Protein AF-E6PAZ1-F1 (afdb_monomer_lite)

Structure (mmCIF, N/CA/C/O backbone):
data_AF-E6PAZ1-F1
#
_entry.id   AF-E6PAZ1-F1
#
loop_
_atom_site.group_PDB
_atom_site.id
_atom_site.type_symbol
_atom_site.label_atom_id
_atom_site.label_alt_id
_atom_site.label_comp_id
_atom_site.label_asym_id
_atom_site.label_entity_id
_atom_site.label_seq_id
_atom_site.pdbx_PDB_ins_code
_atom_site.Cartn_x
_atom_site.Cartn_y
_atom_site.Cartn_z
_atom_site.occupancy
_atom_site.B_iso_or_equiv
_atom_site.auth_seq_id
_atom_site.auth_comp_id
_atom_site.auth_asym_id
_atom_site.auth_atom_id
_atom_site.pdbx_PDB_model_num
ATOM 1 N N . MET A 1 1 ? 2.421 3.666 -12.358 1.00 75.88 1 MET A N 1
ATOM 2 C CA . MET A 1 1 ? 3.690 3.495 -11.618 1.00 75.88 1 MET A CA 1
ATOM 3 C C . MET A 1 1 ? 4.773 3.054 -12.596 1.00 75.88 1 MET A C 1
ATOM 5 O O . MET A 1 1 ? 4.453 2.296 -13.507 1.00 75.88 1 MET A O 1
ATOM 9 N N . LYS A 1 2 ? 6.013 3.525 -12.429 1.00 86.75 2 LYS A N 1
ATOM 10 C CA . LYS A 1 2 ? 7.190 3.031 -13.162 1.00 86.75 2 LYS A CA 1
ATOM 11 C C . LYS A 1 2 ? 8.103 2.260 -12.207 1.00 86.75 2 LYS A C 1
ATOM 13 O O . LYS A 1 2 ? 8.061 2.501 -11.005 1.00 86.75 2 LYS A O 1
ATOM 18 N N . CYS A 1 3 ? 8.869 1.308 -12.726 1.00 88.94 3 CYS A N 1
ATOM 19 C CA . CYS A 1 3 ? 9.901 0.619 -11.961 1.00 88.94 3 CYS A CA 1
ATOM 20 C C . CYS A 1 3 ? 11.113 1.540 -11.783 1.00 88.94 3 CYS A C 1
ATOM 22 O O . CYS A 1 3 ? 11.666 2.000 -12.775 1.00 88.94 3 CYS A O 1
ATOM 24 N N . ASP A 1 4 ? 11.566 1.751 -10.549 1.00 87.88 4 ASP A N 1
ATOM 25 C CA . ASP A 1 4 ? 12.721 2.626 -10.285 1.00 87.88 4 ASP A CA 1
ATOM 26 C C . ASP A 1 4 ? 14.058 2.019 -10.750 1.00 87.88 4 ASP A C 1
ATOM 28 O O . ASP A 1 4 ? 15.046 2.734 -10.865 1.00 87.88 4 ASP A O 1
ATOM 32 N N . VAL A 1 5 ? 14.091 0.711 -11.047 1.00 92.06 5 VAL A N 1
ATOM 33 C CA . VAL A 1 5 ? 15.291 0.013 -11.543 1.00 92.06 5 VAL A CA 1
ATOM 34 C C . VAL A 1 5 ? 15.403 0.092 -13.067 1.00 92.06 5 VAL A C 1
ATOM 36 O O . VAL A 1 5 ? 16.441 0.476 -13.589 1.00 92.06 5 VAL A O 1
ATOM 39 N N . CYS A 1 6 ? 14.346 -0.279 -13.802 1.00 93.06 6 CYS A N 1
ATOM 40 C CA . CYS A 1 6 ? 14.386 -0.368 -15.270 1.00 93.06 6 CYS A CA 1
ATOM 41 C C . CYS A 1 6 ? 13.513 0.660 -16.005 1.00 93.06 6 CYS A C 1
ATOM 43 O O . CYS A 1 6 ? 13.466 0.650 -17.231 1.00 93.06 6 CYS A O 1
ATOM 45 N N . GLY A 1 7 ? 12.776 1.513 -15.292 1.00 91.50 7 GLY A N 1
ATOM 46 C CA . GLY A 1 7 ? 11.920 2.556 -15.869 1.00 91.50 7 GLY A CA 1
ATOM 47 C C . GLY A 1 7 ? 10.619 2.068 -16.515 1.00 91.50 7 GLY A C 1
ATOM 48 O O . GLY A 1 7 ? 9.767 2.896 -16.848 1.00 91.50 7 GLY A O 1
ATOM 49 N N . GLU A 1 8 ? 10.426 0.754 -16.676 1.00 92.06 8 GLU A N 1
ATOM 50 C CA . GLU A 1 8 ? 9.225 0.207 -17.314 1.00 92.06 8 GLU A CA 1
ATOM 51 C C . GLU A 1 8 ? 7.951 0.536 -16.531 1.00 92.06 8 GLU A C 1
ATOM 53 O O . GLU A 1 8 ? 7.906 0.487 -15.296 1.00 92.06 8 GLU A O 1
ATOM 58 N N . SER A 1 9 ? 6.885 0.836 -17.275 1.00 89.62 9 SER A N 1
ATOM 59 C CA . SER A 1 9 ? 5.540 0.964 -16.724 1.00 89.62 9 SER A CA 1
ATOM 60 C C . SER A 1 9 ? 5.102 -0.369 -16.129 1.00 89.62 9 SER A C 1
ATOM 62 O O . SER A 1 9 ? 5.122 -1.394 -16.805 1.00 89.62 9 SER A O 1
ATOM 64 N N . VAL A 1 10 ? 4.681 -0.352 -14.867 1.00 85.38 10 VAL A N 1
ATOM 65 C CA . VAL A 1 10 ? 4.227 -1.555 -14.167 1.00 85.38 10 VAL A CA 1
ATOM 66 C C . VAL A 1 10 ? 2.732 -1.750 -14.433 1.00 85.38 10 VAL A C 1
ATOM 68 O O . VAL A 1 10 ? 1.940 -0.887 -14.033 1.00 85.38 10 VAL A O 1
ATOM 71 N N . PRO A 1 11 ? 2.319 -2.861 -15.074 1.00 84.75 11 PRO A N 1
ATOM 72 C CA . PRO A 1 11 ? 0.913 -3.193 -15.230 1.00 84.75 11 PRO A CA 1
ATOM 73 C C . PRO A 1 11 ? 0.236 -3.340 -13.873 1.00 84.75 11 PRO A C 1
ATOM 75 O O . PRO A 1 11 ? 0.772 -3.959 -12.955 1.00 84.75 11 PRO A O 1
ATOM 78 N N . TYR A 1 12 ? -0.987 -2.831 -13.773 1.00 78.44 12 TYR A N 1
ATOM 79 C CA . TYR A 1 12 ? -1.759 -2.859 -12.534 1.00 78.44 12 TYR A CA 1
ATOM 80 C C . TYR A 1 12 ? -1.963 -4.275 -11.973 1.00 78.44 12 TYR A C 1
ATOM 82 O O . TYR A 1 12 ? -1.971 -4.466 -10.761 1.00 78.44 12 TYR A O 1
ATOM 90 N N . LEU A 1 13 ? -2.065 -5.287 -12.841 1.00 82.44 13 LEU A N 1
ATOM 91 C CA . LEU A 1 13 ? -2.188 -6.687 -12.431 1.00 82.44 13 LEU A CA 1
ATOM 92 C C . LEU A 1 13 ? -1.002 -7.154 -11.571 1.00 82.44 13 LEU A C 1
ATOM 94 O O . LEU A 1 13 ? -1.206 -7.880 -10.604 1.00 82.44 13 LEU A O 1
ATOM 98 N N . LEU A 1 14 ? 0.218 -6.695 -11.869 1.00 85.56 14 LEU A N 1
ATOM 99 C CA . LEU A 1 14 ? 1.419 -7.083 -11.121 1.00 85.56 14 LEU A CA 1
ATOM 100 C C . LEU A 1 14 ? 1.503 -6.425 -9.736 1.00 85.56 14 LEU A C 1
ATOM 102 O O . LEU A 1 14 ? 2.290 -6.858 -8.897 1.00 85.56 14 LEU A O 1
ATOM 106 N N . LEU A 1 15 ? 0.673 -5.410 -9.476 1.00 83.06 15 LEU A N 1
ATOM 107 C CA . LEU A 1 15 ? 0.523 -4.791 -8.158 1.00 83.06 15 LEU A CA 1
ATOM 108 C C . LEU A 1 15 ? -0.381 -5.608 -7.221 1.00 83.06 15 LEU A C 1
ATOM 110 O O . LEU A 1 15 ? -0.382 -5.357 -6.019 1.00 83.06 15 LEU A O 1
ATOM 114 N N . ARG A 1 16 ? -1.111 -6.606 -7.744 1.00 80.50 16 ARG A N 1
ATOM 115 C CA . ARG A 1 16 ? -2.029 -7.477 -6.983 1.00 80.50 16 ARG A CA 1
ATOM 116 C C . ARG A 1 16 ? -1.340 -8.664 -6.299 1.00 80.50 16 ARG A C 1
ATOM 118 O O . ARG A 1 16 ? -1.991 -9.642 -5.939 1.00 80.50 16 ARG A O 1
ATOM 125 N N . LEU A 1 17 ? -0.027 -8.589 -6.144 1.00 83.56 17 LEU A N 1
ATOM 126 C CA . LEU A 1 17 ? 0.785 -9.597 -5.474 1.00 83.56 17 LEU A CA 1
ATOM 127 C C . LEU A 1 17 ? 1.217 -9.066 -4.109 1.00 83.56 17 LEU A C 1
ATOM 129 O O . LEU A 1 17 ? 1.416 -7.864 -3.955 1.00 83.56 17 LEU A O 1
ATOM 133 N N . ASP A 1 18 ? 1.426 -9.962 -3.145 1.00 80.38 18 ASP A N 1
ATOM 134 C CA . ASP A 1 18 ? 1.938 -9.591 -1.818 1.00 80.38 18 ASP A CA 1
ATOM 135 C C . ASP A 1 18 ? 3.323 -8.921 -1.917 1.00 80.38 18 ASP A C 1
ATOM 137 O O . ASP A 1 18 ? 3.637 -7.989 -1.176 1.00 80.38 18 ASP A O 1
ATOM 141 N N . LYS A 1 19 ? 4.124 -9.358 -2.901 1.00 86.44 19 LYS A N 1
ATOM 142 C CA . LYS A 1 19 ? 5.414 -8.773 -3.292 1.00 86.44 19 LYS A CA 1
ATOM 143 C C . LYS A 1 19 ? 5.389 -8.387 -4.776 1.00 86.44 19 LYS A C 1
ATOM 145 O O . LYS A 1 19 ? 5.772 -9.200 -5.622 1.00 86.44 19 LYS A O 1
ATOM 150 N N . PRO A 1 20 ? 4.897 -7.186 -5.123 1.00 88.75 20 PRO A N 1
ATOM 151 C CA . PRO A 1 20 ? 4.811 -6.741 -6.507 1.00 88.75 20 PRO A CA 1
ATOM 152 C C . PRO A 1 20 ? 6.169 -6.709 -7.204 1.00 88.75 20 PRO A C 1
ATOM 154 O O . PRO A 1 20 ? 7.178 -6.287 -6.633 1.00 88.75 20 PRO A O 1
ATOM 157 N N . ARG A 1 21 ? 6.179 -7.102 -8.479 1.00 92.31 21 ARG A N 1
ATOM 158 C CA . ARG A 1 21 ? 7.362 -7.072 -9.348 1.00 92.31 21 ARG A CA 1
ATOM 159 C C . ARG A 1 21 ? 7.039 -6.379 -10.664 1.00 92.31 21 ARG A C 1
ATOM 161 O O . ARG A 1 21 ? 5.898 -6.407 -11.118 1.00 92.31 21 ARG A O 1
ATOM 168 N N . CYS A 1 22 ? 8.025 -5.742 -11.289 1.00 92.25 22 CYS A N 1
ATOM 169 C CA . CYS A 1 22 ? 7.852 -5.230 -12.650 1.00 92.25 22 CYS A CA 1
ATOM 170 C C . CYS A 1 22 ? 7.848 -6.384 -13.678 1.00 92.25 22 CYS A C 1
ATOM 172 O O . CYS A 1 22 ? 8.209 -7.509 -13.324 1.00 92.25 22 CYS A O 1
ATOM 174 N N . PRO A 1 23 ? 7.510 -6.137 -14.960 1.00 93.31 23 PRO A N 1
ATOM 175 C CA . PRO A 1 23 ? 7.543 -7.174 -16.001 1.00 93.31 23 PRO A CA 1
ATOM 176 C C . PRO A 1 23 ? 8.912 -7.850 -16.190 1.00 93.31 23 PRO A C 1
ATOM 178 O O . PRO A 1 23 ? 8.979 -8.982 -16.658 1.00 93.31 23 PRO A O 1
ATOM 181 N N . LYS A 1 24 ? 10.004 -7.180 -15.798 1.00 94.38 24 LYS A N 1
ATOM 182 C CA . LYS A 1 24 ? 11.377 -7.718 -15.810 1.00 94.38 24 LYS A CA 1
ATOM 183 C C . LYS A 1 24 ? 11.771 -8.456 -14.524 1.00 94.38 24 LYS A C 1
ATOM 185 O O . LYS A 1 24 ? 12.897 -8.922 -14.419 1.00 94.38 24 LYS A O 1
ATOM 190 N N . GLY A 1 25 ? 10.873 -8.557 -13.543 1.00 92.44 25 GLY A N 1
ATOM 191 C CA . GLY A 1 25 ? 11.096 -9.306 -12.305 1.00 92.44 25 GLY A CA 1
ATOM 192 C C . GLY A 1 25 ? 11.730 -8.524 -11.150 1.00 92.44 25 GLY A C 1
ATOM 193 O O . GLY A 1 25 ? 11.894 -9.104 -10.079 1.00 92.44 25 GLY A O 1
ATOM 194 N N . HIS A 1 26 ? 12.041 -7.232 -11.306 1.00 93.56 26 HIS A N 1
ATOM 195 C CA . HIS A 1 26 ? 12.548 -6.407 -10.201 1.00 93.56 26 HIS A CA 1
ATOM 196 C C . HIS A 1 26 ? 11.466 -6.184 -9.144 1.00 93.56 26 HIS A C 1
ATOM 198 O O . HIS A 1 26 ? 10.329 -5.841 -9.484 1.00 93.56 26 HIS A O 1
ATOM 204 N N . GLU A 1 27 ? 11.824 -6.339 -7.872 1.00 92.50 27 GLU A N 1
ATOM 205 C CA . GLU A 1 27 ? 10.913 -6.085 -6.758 1.00 92.50 27 GLU A CA 1
ATOM 206 C C . GLU A 1 27 ? 10.581 -4.598 -6.652 1.00 92.50 27 GLU A C 1
ATOM 208 O O . GLU A 1 27 ? 11.439 -3.723 -6.773 1.00 92.50 27 GLU A O 1
ATOM 213 N N . LEU A 1 28 ? 9.298 -4.310 -6.459 1.00 89.56 28 LEU A N 1
ATOM 214 C CA . LEU A 1 28 ? 8.790 -2.945 -6.374 1.00 89.56 28 LEU A CA 1
ATOM 215 C C . LEU A 1 28 ? 8.569 -2.495 -4.929 1.00 89.56 28 LEU A C 1
ATOM 217 O O . LEU A 1 28 ? 8.353 -1.308 -4.712 1.00 89.56 28 LEU A O 1
ATOM 221 N N . GLY A 1 29 ? 8.624 -3.413 -3.967 1.00 89.94 29 GLY A N 1
ATOM 222 C CA . GLY A 1 29 ? 8.429 -3.150 -2.546 1.00 89.94 29 GLY A CA 1
ATOM 223 C C . GLY A 1 29 ? 7.497 -4.166 -1.896 1.00 89.94 29 GLY A C 1
ATOM 224 O O . GLY A 1 29 ? 7.132 -5.179 -2.497 1.00 89.94 29 GLY A O 1
ATOM 225 N N . VAL A 1 30 ? 7.103 -3.868 -0.663 1.00 90.38 30 VAL A N 1
ATOM 226 C CA . VAL A 1 30 ? 6.160 -4.670 0.123 1.00 90.38 30 VAL A CA 1
ATOM 227 C C . VAL A 1 30 ? 4.964 -3.803 0.482 1.00 90.38 30 VAL A C 1
ATOM 229 O O . VAL A 1 30 ? 5.122 -2.633 0.832 1.00 90.38 30 VAL A O 1
ATOM 232 N N . TRP A 1 31 ? 3.758 -4.3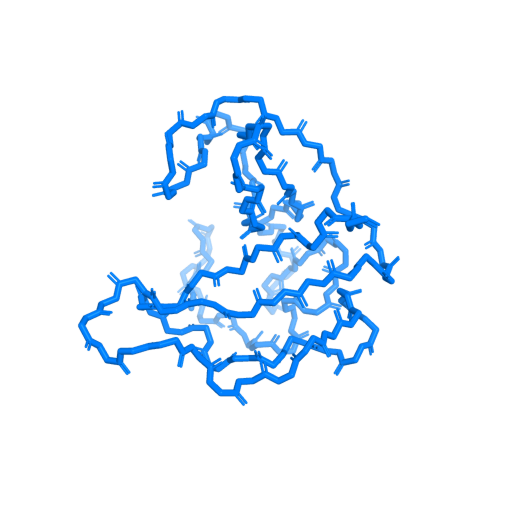54 0.379 1.00 90.94 31 TRP A N 1
ATOM 233 C CA . TRP A 1 31 ? 2.561 -3.648 0.821 1.00 90.94 31 TRP A CA 1
ATOM 234 C C . TRP A 1 31 ? 2.528 -3.553 2.343 1.00 90.94 31 TRP A C 1
ATOM 236 O O . TRP A 1 31 ? 2.586 -4.566 3.041 1.00 90.94 31 TRP A O 1
ATOM 246 N N . VAL A 1 32 ? 2.406 -2.334 2.858 1.00 92.69 32 VAL A N 1
ATOM 247 C CA . VAL A 1 32 ? 2.336 -2.063 4.296 1.00 92.69 32 VAL A CA 1
ATOM 248 C C . VAL A 1 32 ? 1.198 -1.096 4.601 1.00 92.69 32 VAL A C 1
ATOM 250 O O . VAL A 1 32 ? 0.740 -0.371 3.718 1.00 92.69 32 VAL A O 1
ATOM 253 N N . ALA A 1 33 ? 0.760 -1.077 5.856 1.00 93.06 33 ALA A N 1
ATOM 254 C CA . ALA A 1 33 ? -0.096 -0.043 6.412 1.00 93.06 33 ALA A CA 1
ATOM 255 C C . ALA A 1 33 ? 0.688 0.806 7.415 1.00 93.06 33 ALA A C 1
ATOM 257 O O . ALA A 1 33 ? 1.393 0.253 8.259 1.00 93.06 33 ALA A O 1
ATOM 258 N N . CYS A 1 34 ? 0.553 2.132 7.355 1.00 94.12 34 CYS A N 1
ATOM 259 C CA . CYS A 1 34 ? 1.197 3.011 8.332 1.00 94.12 34 CYS A CA 1
ATOM 260 C C . CYS A 1 34 ? 0.575 2.875 9.736 1.00 94.12 34 CYS A C 1
ATOM 262 O O . CYS A 1 34 ? -0.591 2.494 9.903 1.00 94.12 34 CYS A O 1
ATOM 264 N N . GLY A 1 35 ? 1.362 3.230 10.749 1.00 90.06 35 GLY A N 1
ATOM 265 C CA . GLY A 1 35 ? 1.003 3.168 12.164 1.00 90.06 35 GLY A CA 1
ATOM 266 C C . GLY A 1 35 ? 0.086 4.288 12.658 1.00 90.06 35 GLY A C 1
ATOM 267 O O . GLY A 1 35 ? -0.184 4.335 13.859 1.00 90.06 35 GLY A O 1
ATOM 268 N N . ASN A 1 36 ? -0.414 5.159 11.774 1.00 87.19 36 ASN A N 1
ATOM 269 C CA . ASN A 1 36 ? -1.218 6.305 12.180 1.00 87.19 36 ASN A CA 1
ATOM 270 C C . ASN A 1 36 ? -2.477 5.827 12.948 1.00 87.19 36 ASN A C 1
ATOM 272 O O . ASN A 1 36 ? -3.250 4.998 12.438 1.00 87.19 36 ASN A O 1
ATOM 276 N N . PRO A 1 37 ? -2.688 6.303 14.192 1.00 81.38 37 PRO A N 1
ATOM 277 C CA . PRO A 1 37 ? -3.798 5.865 15.030 1.00 81.38 37 PRO A CA 1
ATOM 278 C C . PRO A 1 37 ? -5.162 6.292 14.476 1.00 81.38 37 PRO A C 1
ATOM 280 O O . PRO A 1 37 ? -6.111 5.519 14.595 1.00 81.38 37 PRO A O 1
ATOM 283 N N . GLU A 1 38 ? -5.252 7.437 13.804 1.00 84.06 38 GLU A N 1
ATOM 284 C CA . GLU A 1 38 ? -6.500 7.964 13.242 1.00 84.06 38 GLU A CA 1
ATOM 285 C C . GLU A 1 38 ? -6.889 7.247 11.944 1.00 84.06 38 GLU A C 1
ATOM 287 O O . GLU A 1 38 ? -8.038 6.853 11.763 1.00 84.06 38 GLU A O 1
ATOM 292 N N . GLU A 1 39 ? -5.925 7.024 11.047 1.00 88.50 39 GLU A N 1
ATOM 293 C CA . GLU A 1 39 ? -6.177 6.391 9.751 1.00 88.50 39 GLU A CA 1
ATOM 294 C C . GLU A 1 39 ? -4.924 5.692 9.211 1.00 88.50 39 GLU A C 1
ATOM 296 O O . GLU A 1 39 ? -3.963 6.343 8.810 1.00 88.50 39 GLU A O 1
ATOM 301 N N . SER A 1 40 ? -4.943 4.360 9.152 1.00 92.56 40 SER A N 1
ATOM 302 C CA . SER A 1 40 ? -3.819 3.570 8.635 1.00 92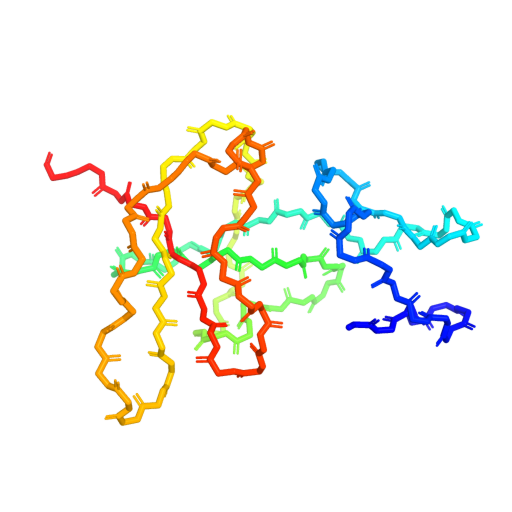.56 40 SER A CA 1
ATOM 303 C C . SER A 1 40 ? -3.867 3.483 7.110 1.00 92.56 40 SER A C 1
ATOM 305 O O . SER A 1 40 ? -4.740 2.814 6.556 1.00 92.56 40 SER A O 1
ATOM 307 N N . HIS A 1 41 ? -2.930 4.134 6.422 1.00 91.00 41 HIS A N 1
ATOM 308 C CA . HIS A 1 41 ? -2.840 4.157 4.958 1.00 91.00 41 HIS A CA 1
ATOM 309 C C . HIS A 1 41 ? -2.048 2.980 4.413 1.00 91.00 41 HIS A C 1
ATOM 311 O O . HIS A 1 41 ? -0.964 2.690 4.910 1.00 91.00 41 HIS A O 1
ATOM 317 N N . VAL A 1 42 ? -2.554 2.367 3.347 1.00 90.88 42 VAL A N 1
ATOM 318 C CA . VAL A 1 42 ? -1.871 1.310 2.605 1.00 90.88 42 VAL A CA 1
ATOM 319 C C . VAL A 1 42 ? -1.002 1.922 1.511 1.00 90.88 42 VAL A C 1
ATOM 321 O O . VAL A 1 42 ? -1.473 2.738 0.717 1.00 90.88 42 VAL A O 1
ATOM 324 N N . TYR A 1 43 ? 0.266 1.525 1.456 1.00 89.31 43 TYR A N 1
ATOM 325 C CA . TYR A 1 43 ? 1.218 1.984 0.447 1.00 89.31 43 TYR A CA 1
ATOM 326 C C . TYR A 1 43 ? 2.303 0.935 0.191 1.00 89.31 43 TYR A C 1
ATOM 328 O O . TYR A 1 43 ? 2.478 -0.016 0.955 1.00 89.31 43 TYR A O 1
ATOM 336 N N . LEU A 1 44 ? 3.013 1.099 -0.924 1.00 89.62 44 LEU A N 1
ATOM 337 C CA . LEU A 1 44 ? 4.120 0.229 -1.293 1.00 89.62 44 LEU A CA 1
ATOM 338 C C . LEU A 1 44 ? 5.404 0.771 -0.663 1.00 89.62 44 LEU A C 1
ATOM 340 O O . LEU A 1 44 ? 5.868 1.849 -1.034 1.00 89.62 44 LEU A O 1
ATOM 344 N N . TRP A 1 45 ? 5.946 0.045 0.308 1.00 91.94 45 TRP A N 1
ATOM 345 C CA . TRP A 1 45 ? 7.122 0.457 1.063 1.00 91.94 45 TRP A CA 1
ATOM 346 C C . TRP A 1 45 ? 8.414 -0.109 0.478 1.00 91.94 45 TRP A C 1
ATOM 348 O O . TRP A 1 45 ? 8.462 -1.243 -0.010 1.00 91.94 45 TRP A O 1
ATOM 358 N N . LYS A 1 46 ? 9.466 0.703 0.580 1.00 90.38 46 LYS A N 1
ATOM 359 C CA . LYS A 1 46 ? 10.866 0.369 0.319 1.00 90.38 46 LYS A C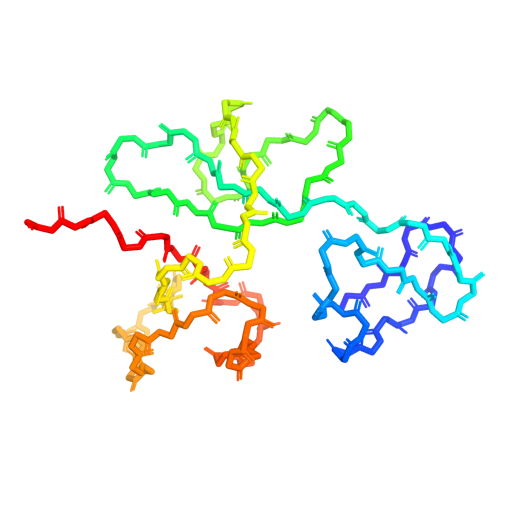A 1
ATOM 360 C C . LYS A 1 46 ? 11.708 0.900 1.470 1.00 90.38 46 LYS A C 1
ATOM 362 O O . LYS A 1 46 ? 11.274 1.803 2.184 1.00 90.38 46 LYS A O 1
ATOM 367 N N . GLU A 1 47 ? 12.916 0.372 1.611 1.00 88.62 47 GLU A N 1
ATOM 368 C CA . GLU A 1 47 ? 13.855 0.806 2.643 1.00 88.62 47 GLU A CA 1
ATOM 369 C C . GLU A 1 47 ? 13.999 2.339 2.680 1.00 88.62 47 GLU A C 1
ATOM 371 O O . GLU A 1 47 ? 14.169 2.991 1.650 1.00 88.62 47 GLU A O 1
ATOM 376 N N . GLY A 1 48 ? 13.856 2.917 3.876 1.00 85.88 48 GLY A N 1
ATOM 377 C CA . GLY A 1 48 ? 13.934 4.364 4.102 1.00 85.88 48 GLY A CA 1
ATOM 378 C C . GLY A 1 48 ? 12.684 5.175 3.729 1.00 85.88 48 GLY A C 1
ATOM 379 O O . GLY A 1 48 ? 12.661 6.381 3.972 1.00 85.88 48 GLY A O 1
ATOM 380 N N . MET A 1 49 ? 11.629 4.563 3.175 1.00 90.56 49 MET A N 1
ATOM 381 C CA . MET A 1 49 ? 10.387 5.281 2.870 1.00 90.56 49 MET A CA 1
ATOM 382 C C . MET A 1 49 ? 9.494 5.454 4.101 1.00 90.56 49 MET A C 1
ATOM 384 O O . MET A 1 49 ? 9.283 4.527 4.883 1.00 90.56 49 MET A O 1
ATOM 388 N N . LYS A 1 50 ? 8.886 6.637 4.207 1.00 93.50 50 LYS A N 1
ATOM 389 C CA . LYS A 1 50 ? 7.797 6.941 5.146 1.00 93.50 50 LYS A CA 1
ATOM 390 C C . LYS A 1 50 ? 6.449 6.814 4.449 1.00 93.50 50 LYS A C 1
ATOM 392 O O . LYS A 1 50 ? 6.388 6.772 3.218 1.00 93.50 50 LYS A O 1
ATOM 397 N N . CYS A 1 51 ? 5.363 6.798 5.217 1.00 91.50 51 CYS A N 1
ATOM 398 C CA . CYS A 1 51 ? 4.029 6.884 4.638 1.00 91.50 51 CYS A CA 1
ATOM 399 C C . CYS A 1 51 ? 3.901 8.170 3.797 1.00 91.50 51 CYS A C 1
ATOM 401 O O . CYS A 1 51 ? 4.046 9.264 4.348 1.00 91.50 51 CYS A O 1
ATOM 403 N N . PRO A 1 52 ? 3.582 8.087 2.494 1.00 89.00 52 PRO A N 1
ATOM 404 C CA . PRO A 1 52 ? 3.502 9.264 1.627 1.00 89.00 52 PRO A CA 1
ATOM 405 C C . PRO A 1 52 ? 2.302 10.172 1.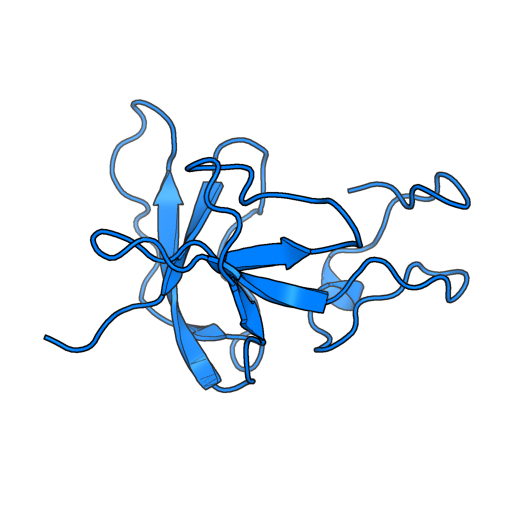942 1.00 89.00 52 PRO A C 1
ATOM 407 O O . PRO A 1 52 ? 2.229 11.281 1.425 1.00 89.00 52 PRO A O 1
ATOM 410 N N . TYR A 1 53 ? 1.358 9.708 2.769 1.00 87.81 53 TYR A N 1
ATOM 411 C CA . TYR A 1 53 ? 0.131 10.438 3.095 1.00 87.81 53 TYR A CA 1
ATOM 412 C C . TYR A 1 53 ? 0.193 11.169 4.439 1.00 87.81 53 TYR A C 1
ATOM 414 O O . TYR A 1 53 ? -0.338 12.269 4.548 1.00 87.81 53 TYR A O 1
ATOM 422 N N . CYS A 1 54 ? 0.814 10.573 5.461 1.00 89.88 54 CYS A N 1
ATOM 423 C CA . CYS A 1 54 ? 0.890 11.155 6.808 1.00 89.88 54 CYS A CA 1
ATOM 424 C C . CYS A 1 54 ? 2.317 11.319 7.348 1.00 89.88 54 CYS A C 1
ATOM 426 O O . CYS A 1 54 ? 2.485 11.850 8.440 1.00 89.88 54 CYS A O 1
ATOM 428 N N . GLY A 1 55 ? 3.341 10.852 6.627 1.00 91.44 55 GLY A N 1
ATOM 429 C CA . GLY A 1 55 ? 4.740 10.951 7.050 1.00 91.44 55 GLY A CA 1
ATOM 430 C C . GLY A 1 55 ? 5.156 10.003 8.180 1.00 91.44 55 GLY A C 1
ATOM 431 O O . GLY A 1 55 ? 6.302 10.081 8.615 1.00 91.44 55 GLY A O 1
ATOM 432 N N . ASP A 1 56 ? 4.269 9.114 8.642 1.00 92.81 56 ASP A N 1
ATOM 433 C CA . ASP A 1 56 ? 4.580 8.138 9.694 1.00 92.81 56 ASP A CA 1
ATOM 434 C C . ASP A 1 56 ? 5.669 7.153 9.230 1.00 92.81 56 ASP A C 1
ATOM 436 O O . ASP A 1 56 ? 5.671 6.685 8.086 1.00 92.81 56 ASP A O 1
ATOM 440 N N . GLU A 1 57 ? 6.606 6.866 10.128 1.00 93.50 57 GLU A N 1
ATOM 441 C CA . GLU A 1 57 ? 7.713 5.927 9.931 1.00 93.50 57 GLU A CA 1
ATOM 442 C C . GLU A 1 57 ? 7.349 4.511 10.381 1.00 93.50 57 GLU A C 1
ATOM 444 O O . GLU A 1 57 ? 7.959 3.542 9.934 1.00 93.50 57 GLU A O 1
ATOM 449 N N . LYS A 1 58 ? 6.353 4.373 11.263 1.00 94.06 58 LYS A N 1
ATOM 450 C CA . LYS A 1 58 ? 5.864 3.080 11.727 1.00 94.06 58 LYS A CA 1
ATOM 451 C C . LYS A 1 58 ? 4.975 2.471 10.659 1.00 94.06 58 LYS A C 1
ATOM 453 O O . LYS A 1 58 ? 4.093 3.129 10.103 1.00 94.06 58 LYS A O 1
ATOM 458 N N . PHE A 1 59 ? 5.161 1.182 10.427 1.00 94.12 59 PHE A N 1
ATOM 459 C CA . PHE A 1 59 ? 4.335 0.423 9.506 1.00 94.12 59 PHE A CA 1
ATOM 460 C C . PHE A 1 59 ? 4.196 -1.031 9.947 1.00 94.12 59 PHE A C 1
ATOM 462 O O . PHE A 1 59 ? 5.000 -1.552 10.718 1.00 94.12 59 PHE A O 1
ATOM 469 N N . GLN A 1 60 ? 3.164 -1.682 9.425 1.00 93.88 60 GLN A N 1
ATOM 470 C CA . GLN A 1 60 ? 2.930 -3.116 9.544 1.00 93.88 60 GLN A CA 1
ATOM 471 C C . GLN A 1 60 ? 2.716 -3.717 8.156 1.00 93.88 60 GLN A C 1
ATOM 473 O O . GLN A 1 60 ? 2.075 -3.102 7.303 1.00 93.88 60 GLN A O 1
ATOM 478 N N . THR A 1 61 ? 3.239 -4.916 7.918 1.00 91.75 61 THR A N 1
ATOM 479 C CA . THR A 1 61 ? 3.039 -5.623 6.647 1.00 91.75 61 THR A CA 1
ATOM 480 C C . THR A 1 61 ? 1.563 -5.947 6.442 1.00 91.75 61 THR A C 1
ATOM 482 O O . THR A 1 61 ? 0.890 -6.439 7.347 1.00 91.75 61 THR A O 1
ATOM 485 N N . MET A 1 62 ? 1.056 -5.685 5.239 1.00 90.19 62 MET A N 1
ATOM 486 C CA . MET A 1 62 ? -0.315 -6.020 4.873 1.00 90.19 62 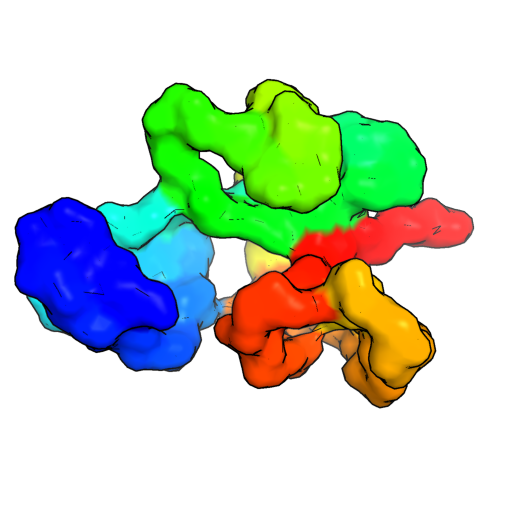MET A CA 1
ATOM 487 C C . MET A 1 62 ? -0.435 -7.502 4.543 1.00 90.19 62 MET A C 1
ATOM 489 O O . MET A 1 62 ? 0.393 -8.058 3.825 1.00 90.19 62 MET A O 1
ATOM 493 N N . SER A 1 63 ? -1.508 -8.120 5.028 1.00 87.44 63 SER A N 1
ATOM 494 C CA . SER A 1 63 ? -1.893 -9.478 4.650 1.00 87.44 63 SER A CA 1
ATOM 495 C C . SER A 1 63 ? -3.060 -9.448 3.667 1.00 87.44 63 SER A C 1
ATOM 497 O O . SER A 1 63 ? -3.870 -8.515 3.665 1.00 87.44 63 SER A O 1
ATOM 499 N N . ARG A 1 64 ? -3.157 -10.486 2.838 1.00 87.81 64 ARG A N 1
ATOM 500 C CA . ARG A 1 64 ? -4.350 -10.781 2.040 1.00 87.81 64 ARG A CA 1
ATOM 501 C C . ARG A 1 64 ? -5.591 -10.858 2.946 1.00 87.81 64 ARG A C 1
ATOM 503 O O . ARG A 1 64 ? -5.498 -11.361 4.062 1.00 87.81 64 ARG A O 1
ATOM 510 N N . GLY A 1 65 ? -6.725 -10.333 2.483 1.00 88.44 65 GLY A N 1
ATOM 511 C CA . GLY A 1 65 ? -8.004 -10.389 3.205 1.00 88.44 65 GLY A CA 1
ATOM 512 C C . GLY A 1 65 ? -8.265 -9.227 4.170 1.00 88.44 65 GLY A C 1
ATOM 513 O O . GLY A 1 65 ? -9.364 -9.098 4.703 1.00 88.44 65 GLY A O 1
ATOM 514 N N . VAL A 1 66 ? -7.289 -8.339 4.397 1.00 90.00 66 VAL A N 1
ATOM 515 C CA . VAL A 1 66 ? -7.480 -7.171 5.275 1.00 90.00 66 VAL A CA 1
ATOM 516 C C . VAL A 1 66 ? -8.523 -6.226 4.680 1.00 90.00 66 VAL A C 1
ATOM 518 O O . VAL A 1 66 ? -8.397 -5.791 3.536 1.00 90.00 66 VAL A O 1
ATOM 521 N N . LYS A 1 67 ? -9.534 -5.862 5.472 1.00 90.88 67 LYS A N 1
ATOM 522 C CA . LYS A 1 67 ? -10.603 -4.965 5.029 1.00 90.88 67 LYS A CA 1
ATOM 523 C C . LYS A 1 67 ? -10.103 -3.529 4.887 1.00 90.88 67 LYS A C 1
ATOM 525 O O . LYS A 1 67 ? -9.533 -2.951 5.814 1.00 90.88 67 LYS A O 1
ATOM 530 N N . VAL A 1 68 ? -10.342 -2.935 3.726 1.00 88.62 68 VAL A N 1
ATOM 531 C CA . VAL A 1 68 ? -9.850 -1.604 3.349 1.00 88.62 68 VAL A CA 1
ATOM 532 C C . VAL A 1 68 ? -10.934 -0.788 2.636 1.00 88.62 68 VAL A C 1
ATOM 534 O O . VAL A 1 68 ? -11.969 -1.312 2.218 1.00 88.62 68 VAL A O 1
ATOM 537 N N . ARG A 1 69 ? -10.700 0.521 2.506 1.00 86.69 69 ARG A N 1
ATOM 538 C CA . ARG A 1 69 ? -11.530 1.469 1.747 1.00 86.69 69 ARG A CA 1
ATOM 539 C C . ARG A 1 69 ? -10.672 2.399 0.895 1.00 86.69 69 ARG A C 1
ATOM 541 O O . ARG A 1 69 ? -9.572 2.765 1.307 1.00 86.69 69 ARG A O 1
ATOM 548 N N . CYS A 1 70 ? -11.178 2.803 -0.269 1.00 84.00 70 CYS A N 1
ATOM 549 C CA . CYS A 1 70 ? -10.582 3.889 -1.051 1.00 84.00 70 CYS A CA 1
ATOM 550 C C . CYS A 1 70 ? -11.063 5.246 -0.510 1.00 84.00 70 CYS A C 1
ATOM 552 O O . CYS A 1 70 ? -12.204 5.375 -0.070 1.00 84.00 70 CYS A O 1
ATOM 554 N N . LEU A 1 71 ? -10.192 6.249 -0.530 1.00 79.81 71 LEU A N 1
ATOM 555 C CA . LEU A 1 71 ? -10.453 7.622 -0.112 1.00 79.81 71 LEU A CA 1
ATOM 556 C C . LEU A 1 71 ? -9.860 8.582 -1.141 1.00 79.81 71 LEU A C 1
ATOM 558 O O . LEU A 1 71 ? -8.749 8.366 -1.621 1.00 79.81 71 LEU A O 1
ATOM 562 N N . ASN A 1 72 ? -10.562 9.671 -1.440 1.00 75.12 72 ASN A N 1
ATOM 563 C CA . ASN A 1 72 ? -10.017 10.743 -2.264 1.00 75.12 72 ASN A CA 1
ATOM 564 C C . ASN A 1 72 ? -9.219 11.704 -1.381 1.00 75.12 72 ASN A C 1
ATOM 566 O O . ASN A 1 72 ? -9.611 12.010 -0.257 1.00 75.12 72 ASN A O 1
ATOM 570 N N . VAL A 1 73 ? -8.108 12.202 -1.911 1.00 68.25 73 VAL A N 1
ATOM 571 C CA . VAL A 1 73 ? -7.242 13.199 -1.264 1.00 68.25 73 VAL A CA 1
ATOM 572 C C . VAL A 1 73 ? -7.635 14.634 -1.682 1.00 68.25 73 VAL A C 1
ATOM 574 O O . VAL A 1 73 ? -7.068 15.600 -1.189 1.00 68.25 73 VAL A O 1
ATOM 577 N N . GLY A 1 74 ? -8.627 14.793 -2.571 1.00 64.62 74 GLY A N 1
ATOM 578 C CA . GLY A 1 74 ? -9.090 16.082 -3.109 1.00 64.62 74 GLY A CA 1
ATOM 579 C C . GLY A 1 74 ? -10.547 16.448 -2.766 1.00 64.62 74 GLY A C 1
ATOM 580 O O . GLY A 1 74 ? -11.247 15.668 -2.123 1.00 64.62 74 GLY A O 1
ATOM 581 N N . PRO A 1 75 ? -11.044 17.610 -3.245 1.00 57.94 75 PRO A N 1
ATOM 582 C CA . PRO A 1 75 ? -12.386 18.138 -2.946 1.00 57.94 75 PRO A CA 1
ATOM 583 C C . PRO A 1 75 ? -13.536 17.336 -3.577 1.00 57.94 75 PRO A C 1
ATOM 585 O O . PRO A 1 75 ? -14.702 17.662 -3.381 1.00 57.94 75 PRO A O 1
ATOM 588 N N . SER A 1 76 ? -13.224 16.278 -4.327 1.00 62.81 76 SER A N 1
A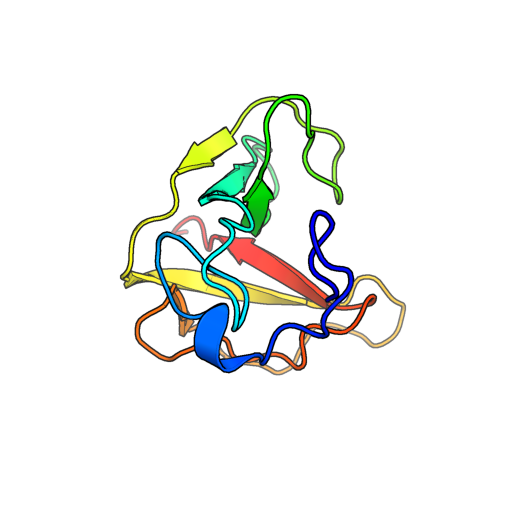TOM 589 C CA . SER A 1 76 ? -14.154 15.427 -5.079 1.00 62.81 76 SER A CA 1
ATOM 590 C C . SER A 1 76 ? -15.113 14.590 -4.217 1.00 62.81 76 SER A C 1
ATOM 592 O O . SER A 1 76 ? -15.825 13.747 -4.756 1.00 62.81 76 SER A O 1
ATOM 594 N N . GLY A 1 77 ? -15.139 14.802 -2.899 1.00 59.06 77 GLY A N 1
ATOM 595 C CA . GLY A 1 77 ? -15.954 14.036 -1.959 1.00 59.06 77 GLY A CA 1
ATOM 596 C C . GLY A 1 77 ? -15.418 12.620 -1.692 1.00 59.06 77 GLY A C 1
ATOM 597 O O . GLY A 1 77 ? -14.419 12.199 -2.290 1.00 59.06 77 GLY A O 1
ATOM 598 N N . PRO A 1 78 ? -16.045 11.877 -0.762 1.00 61.66 78 PRO A N 1
ATOM 599 C CA . PRO A 1 78 ? -15.629 10.519 -0.416 1.00 61.66 78 PRO A CA 1
ATOM 600 C C . PRO A 1 78 ? -15.733 9.585 -1.630 1.00 61.66 78 PRO A C 1
ATOM 602 O O . PRO A 1 78 ? -16.634 9.720 -2.456 1.00 61.66 78 PRO A O 1
ATOM 605 N N . CYS A 1 79 ? -14.811 8.626 -1.758 1.00 66.94 79 CYS A N 1
ATOM 606 C CA . CYS A 1 79 ? -14.924 7.612 -2.804 1.00 66.94 79 CYS A CA 1
ATOM 607 C C . CYS A 1 79 ? -16.209 6.802 -2.594 1.00 66.94 79 CYS A C 1
ATOM 609 O O . CYS A 1 79 ? -16.380 6.190 -1.544 1.00 66.94 79 CYS A O 1
ATOM 611 N N . ASN A 1 80 ? -17.054 6.703 -3.622 1.00 66.50 80 ASN A N 1
ATOM 612 C CA . ASN A 1 80 ? -18.247 5.842 -3.613 1.00 66.50 80 ASN A CA 1
ATOM 613 C C . ASN A 1 80 ? -17.920 4.340 -3.755 1.00 66.50 80 ASN A C 1
ATOM 615 O O . ASN A 1 80 ? -18.797 3.541 -4.075 1.00 66.50 80 ASN A O 1
ATOM 619 N N . TYR A 1 81 ? -16.660 3.942 -3.562 1.00 69.12 81 TYR A N 1
ATOM 620 C CA . TYR A 1 81 ? -16.268 2.542 -3.650 1.00 69.12 81 TYR A CA 1
ATOM 621 C C . TYR A 1 81 ? -16.593 1.820 -2.338 1.00 69.12 81 TYR A C 1
ATOM 623 O O . TYR A 1 81 ? -16.245 2.329 -1.268 1.00 69.12 81 TYR A O 1
ATOM 631 N N . PRO A 1 82 ? -17.232 0.639 -2.401 1.00 75.88 82 PRO A N 1
ATOM 632 C CA . PRO A 1 82 ? -17.500 -0.152 -1.213 1.00 75.88 82 PRO A CA 1
ATOM 633 C C . PRO A 1 82 ? -16.195 -0.630 -0.565 1.00 75.88 82 PRO A C 1
ATOM 635 O O . PRO A 1 82 ? -15.127 -0.656 -1.186 1.00 75.88 82 PRO A O 1
ATOM 638 N N . TYR A 1 83 ? -16.300 -1.033 0.701 1.00 85.94 83 TYR A N 1
ATOM 639 C CA . TYR A 1 83 ? -15.240 -1.778 1.374 1.00 85.94 83 TYR A CA 1
ATOM 640 C C . TYR A 1 83 ? -14.883 -3.041 0.590 1.00 85.94 83 TYR A C 1
ATOM 642 O O . TYR A 1 83 ? -15.756 -3.657 -0.019 1.00 85.94 83 TYR A O 1
ATOM 650 N N . TYR A 1 84 ? -13.619 -3.441 0.656 1.00 85.38 84 TYR A N 1
ATOM 651 C CA . TYR A 1 84 ? -13.112 -4.624 -0.033 1.00 85.38 84 TYR A CA 1
ATOM 652 C C . TYR A 1 84 ? -11.978 -5.274 0.755 1.00 85.38 84 TYR A C 1
ATOM 654 O O . TYR A 1 84 ? -11.396 -4.659 1.656 1.00 85.38 84 TYR A O 1
ATOM 662 N N . ASN A 1 85 ? -11.658 -6.508 0.393 1.00 88.44 85 ASN A N 1
ATOM 663 C CA . ASN A 1 85 ? -10.592 -7.293 0.984 1.00 88.44 85 ASN A CA 1
ATOM 664 C C . ASN A 1 85 ? -9.295 -7.121 0.186 1.00 88.44 85 ASN A C 1
ATOM 666 O O . ASN A 1 85 ? -9.222 -7.372 -1.022 1.00 88.44 85 ASN A O 1
ATOM 670 N N . TRP A 1 86 ? -8.244 -6.684 0.877 1.00 87.69 86 TRP A N 1
ATOM 671 C CA . TRP A 1 86 ? -6.931 -6.411 0.306 1.00 87.69 86 TRP A CA 1
ATOM 672 C C . TRP A 1 86 ? -6.371 -7.635 -0.434 1.00 87.69 86 TRP A C 1
ATOM 674 O O . TRP A 1 86 ? -6.301 -8.728 0.125 1.00 87.69 86 TRP A O 1
ATOM 684 N N . LEU A 1 87 ? -5.966 -7.445 -1.695 1.00 84.31 87 LEU A N 1
ATOM 685 C CA . LEU A 1 87 ? -5.417 -8.466 -2.609 1.00 84.31 87 LEU A CA 1
ATOM 686 C C . LEU A 1 87 ? -6.328 -9.671 -2.937 1.00 84.31 87 LEU A C 1
ATOM 688 O O . LEU A 1 87 ? -5.955 -10.456 -3.810 1.00 84.31 87 LEU A O 1
ATOM 692 N N . GLU A 1 88 ? -7.501 -9.817 -2.314 1.00 84.75 88 GLU A N 1
ATOM 693 C CA . GLU A 1 88 ? -8.490 -10.868 -2.624 1.00 84.75 88 GLU A CA 1
ATOM 694 C C . GLU A 1 88 ? -9.454 -10.422 -3.712 1.00 84.75 88 GLU A C 1
ATOM 696 O O . GLU A 1 88 ? -9.471 -10.998 -4.797 1.00 84.75 88 GLU A O 1
ATOM 701 N N . ASP A 1 89 ? -10.172 -9.328 -3.463 1.00 76.06 89 ASP A N 1
ATOM 702 C CA . ASP A 1 89 ? -11.150 -8.778 -4.408 1.00 76.06 89 ASP A CA 1
ATOM 703 C C . ASP A 1 89 ? -10.463 -8.035 -5.573 1.00 76.06 89 ASP A C 1
ATOM 705 O O . ASP A 1 89 ? -11.090 -7.557 -6.520 1.00 76.06 89 ASP A O 1
ATOM 709 N N . GLY A 1 90 ? -9.130 -7.932 -5.508 1.00 63.16 90 GLY A N 1
ATOM 710 C CA . GLY A 1 90 ? -8.346 -6.959 -6.254 1.00 63.16 90 GLY A CA 1
ATOM 711 C C . GLY A 1 90 ? -8.565 -5.546 -5.699 1.00 63.16 90 GLY A C 1
ATOM 712 O O . GLY A 1 90 ? -9.482 -5.315 -4.920 1.00 63.16 90 GLY A O 1
ATOM 713 N N . PRO A 1 91 ? -7.726 -4.561 -6.048 1.00 55.78 91 PRO A N 1
ATOM 714 C CA . PRO A 1 91 ? -7.945 -3.210 -5.559 1.00 55.78 91 PRO A CA 1
ATOM 715 C C . PRO A 1 91 ? -9.092 -2.568 -6.375 1.00 55.78 91 PRO A C 1
ATOM 717 O O . PRO A 1 91 ? -9.021 -2.553 -7.606 1.00 55.78 91 PRO A O 1
ATOM 720 N N . PRO A 1 92 ? -10.152 -2.026 -5.748 1.00 58.22 92 PRO A N 1
ATOM 721 C CA . PRO A 1 92 ? -11.103 -1.115 -6.340 1.00 58.22 92 PRO A CA 1
ATOM 722 C C . PRO A 1 92 ? -10.649 0.308 -6.016 1.00 58.22 92 PRO A C 1
ATOM 724 O O . PRO A 1 92 ? -10.940 0.897 -4.977 1.00 58.22 92 PRO A O 1
ATOM 727 N N . CYS A 1 93 ? -9.847 0.827 -6.926 1.00 54.06 93 CYS A N 1
ATOM 728 C CA . CYS A 1 93 ? -9.776 2.235 -7.269 1.00 54.06 93 CYS A CA 1
ATOM 729 C C . CYS A 1 93 ? -8.837 2.296 -8.467 1.00 54.06 93 CYS A C 1
ATOM 731 O O . CYS A 1 93 ? -7.811 1.604 -8.500 1.00 54.06 93 CYS A O 1
ATOM 733 N N . HIS A 1 94 ? -9.148 3.145 -9.443 1.00 56.00 94 HIS A N 1
ATOM 734 C CA . HIS A 1 94 ? -8.102 3.673 -10.302 1.00 56.00 94 HIS A CA 1
ATOM 735 C C . HIS A 1 94 ? -7.118 4.345 -9.347 1.00 56.00 94 HIS A C 1
ATOM 737 O O . HIS A 1 94 ? -7.395 5.450 -8.895 1.00 56.00 94 HIS A O 1
ATOM 743 N N . MET A 1 95 ? -6.045 3.652 -8.952 1.00 55.75 95 MET A N 1
ATOM 744 C CA . MET A 1 95 ? -4.961 4.213 -8.148 1.00 55.75 95 MET A CA 1
ATOM 745 C C . MET A 1 95 ? -4.289 5.300 -8.987 1.00 55.75 95 MET A C 1
ATOM 747 O O . MET A 1 95 ? -3.237 5.104 -9.595 1.00 55.75 95 MET A O 1
ATOM 751 N N . ASN A 1 96 ? -4.969 6.429 -9.107 1.00 57.69 96 ASN A N 1
ATOM 752 C CA . ASN A 1 96 ? -4.430 7.664 -9.602 1.00 57.69 96 ASN A CA 1
ATOM 753 C C . ASN A 1 96 ? -3.807 8.397 -8.411 1.00 57.69 96 ASN A C 1
ATOM 755 O O . ASN A 1 96 ? -3.955 8.010 -7.252 1.00 57.69 96 ASN A O 1
ATOM 759 N N . HIS A 1 97 ? -3.091 9.470 -8.707 1.00 59.12 97 HIS A N 1
ATOM 760 C CA . HIS A 1 97 ? -2.376 10.271 -7.718 1.00 59.12 97 HIS A CA 1
ATOM 761 C C . HIS A 1 97 ? -3.293 10.952 -6.678 1.00 59.12 97 HIS A C 1
ATOM 763 O O . HIS A 1 97 ? -2.783 11.573 -5.753 1.00 59.12 97 HIS A O 1
ATOM 769 N N . LEU A 1 98 ? -4.622 10.845 -6.814 1.00 63.81 98 LEU A N 1
ATOM 770 C CA . LEU A 1 98 ? -5.614 11.476 -5.939 1.00 63.81 98 LEU A CA 1
ATOM 771 C C . LEU A 1 98 ? -6.335 10.485 -5.021 1.00 63.81 98 LEU A C 1
ATOM 773 O O . LEU A 1 98 ? -7.158 10.910 -4.216 1.00 63.81 98 LEU A O 1
ATOM 777 N N . SER A 1 99 ? -6.046 9.188 -5.133 1.00 73.81 99 SER A N 1
ATOM 778 C CA . SER A 1 99 ? -6.673 8.144 -4.321 1.00 73.81 99 SER A CA 1
ATOM 779 C C . SER A 1 99 ? -5.687 7.621 -3.272 1.00 73.81 99 SER A C 1
ATOM 781 O O . SER A 1 99 ? -4.535 7.317 -3.588 1.00 73.81 99 SER A O 1
ATOM 783 N N . LYS A 1 100 ? -6.137 7.485 -2.023 1.00 83.25 100 LYS A N 1
ATOM 784 C CA . LYS A 1 100 ? -5.428 6.785 -0.943 1.00 83.25 100 LYS A CA 1
ATOM 785 C C . LYS A 1 100 ? -6.268 5.617 -0.445 1.00 83.25 100 LYS A C 1
ATOM 787 O O . LYS A 1 100 ? -7.493 5.663 -0.485 1.00 83.25 100 LYS A O 1
ATOM 792 N N . ILE A 1 101 ? -5.617 4.560 0.017 1.00 87.38 101 ILE A N 1
ATOM 793 C CA . ILE A 1 101 ? -6.289 3.365 0.535 1.00 87.38 101 ILE A CA 1
ATOM 794 C C . ILE A 1 101 ? -6.071 3.338 2.042 1.00 87.38 101 ILE A C 1
ATOM 796 O O . ILE A 1 101 ? -4.945 3.532 2.491 1.00 87.38 101 ILE A O 1
ATOM 800 N N . ALA A 1 102 ? -7.129 3.126 2.818 1.00 89.25 102 ALA A N 1
ATOM 801 C CA . ALA A 1 102 ? -7.060 3.064 4.274 1.00 89.25 102 ALA A CA 1
ATOM 802 C C . ALA A 1 102 ? -7.593 1.729 4.799 1.00 89.25 102 ALA A C 1
ATOM 804 O O . ALA A 1 102 ? -8.583 1.205 4.285 1.00 89.25 102 ALA A O 1
ATOM 805 N N . VAL A 1 103 ? -6.951 1.199 5.837 1.00 90.69 103 VAL A N 1
ATOM 806 C CA . VAL A 1 103 ? -7.419 0.024 6.577 1.00 90.69 103 VAL A CA 1
ATOM 807 C C . VAL A 1 103 ? -8.660 0.396 7.376 1.00 90.69 103 VAL A C 1
ATOM 809 O O . VAL A 1 103 ? -8.687 1.413 8.071 1.00 90.69 103 VAL A O 1
ATOM 812 N N . VAL A 1 104 ? -9.688 -0.443 7.293 1.00 86.44 104 VAL A N 1
ATOM 813 C CA . VAL A 1 104 ? -10.871 -0.320 8.139 1.00 86.44 104 VAL A CA 1
ATOM 814 C C . VAL A 1 104 ? -10.524 -0.931 9.488 1.00 86.44 104 VAL A C 1
ATOM 816 O O . VAL A 1 104 ? -10.496 -2.149 9.643 1.00 86.44 104 VAL A O 1
ATOM 819 N N . LYS A 1 105 ? -10.228 -0.080 10.471 1.00 75.25 105 LYS A N 1
ATOM 820 C CA . LYS A 1 105 ? -10.189 -0.506 11.870 1.00 75.25 105 LYS A CA 1
ATOM 821 C C . LYS A 1 105 ? -11.634 -0.809 12.259 1.00 75.25 105 LYS A C 1
ATOM 823 O O . LYS A 1 105 ? -12.488 0.059 12.090 1.00 75.25 105 LYS A O 1
ATOM 828 N N . ASN A 1 106 ? -11.923 -2.050 12.649 1.00 54.16 106 ASN A N 1
ATOM 829 C CA . ASN A 1 106 ? -13.267 -2.432 13.080 1.00 54.16 106 ASN A CA 1
ATOM 830 C C . ASN A 1 106 ? -13.755 -1.442 14.149 1.00 54.16 106 ASN A C 1
ATOM 832 O O . ASN A 1 106 ? -13.014 -1.148 15.089 1.00 54.16 106 ASN A O 1
ATOM 836 N N . ALA A 1 107 ? -14.958 -0.908 13.930 1.00 40.34 107 ALA A N 1
ATOM 837 C CA . ALA A 1 107 ? -15.750 -0.238 14.954 1.00 40.34 107 ALA A CA 1
ATOM 838 C C . ALA A 1 107 ? -16.186 -1.246 16.024 1.00 40.34 107 ALA A C 1
ATOM 840 O O . ALA A 1 107 ? -16.351 -2.437 15.660 1.00 40.34 107 ALA A O 1
#

Sequence (107 aa):
MKCDVCGESVPYLLLRLDKPRCPKGHELGVWVACGNPEESHVYLWKEGMKCPYCGDEKFQTMSRGVKVRCLNVGPSGPCNYPYYNWLEDGPPCHMNHLSKIAVVKNA

Secondary structure (DSSP, 8-state):
-B-TTT-PBPPGGGGGSSS-B-TT--B--EEEEE--SS--EEEEE-TTPPPTTT----EEEPPTT-EEEEEESSSS-S--PPPEETTTS---S---TTEEEEE----

Organism: Caldiarchaeum subterraneum (NCBI:txid311458)

Foldseek 3Di:
DAAPPPRHDADLVQVLDQFRARPVGHTRAGWKWAPDPVWTWTDGDDPPDADPPPRGPHIDGDDWQFKKAKAFQDPPDGDPDDIDTRSPVRDPDPPDPGIIMTGDDDD

Radius of gyration: 13.58 Å; chains: 1; bounding box: 34×29×32 Å

pLDDT: mean 82.64, std 12.18, range [40.34, 94.38]